Protein AF-A0A7S1LPI9-F1 (afdb_monomer_lite)

Radius of gyration: 50.58 Å; chains: 1; bounding box: 111×60×138 Å

Sequence (166 aa):
MQMSGFACALLCQLLLLAGASRSILRSAPDVASRVAAEYQQNIQIHDGFLSQEQQDIEQEKEVMGHRTRALATGKWVVALDHDEKTKMLVQMRAGTSQPSIRDPCSSISCGSLVCPAGFVPTSVEGHCCPYCVNPNIKIEPEVKGATGGSGGVASTFCKDVWCFPT

Organism: Alexandrium catenella (NCBI:txid2925)

pLDDT: mean 73.49, std 15.1, range [38.22, 95.12]

Foldseek 3Di:
DDYDDDPPPPPPVPPPPPDDDPDPPPPPPVVVVVVVVVVVVCPPPPPPVVVVVVVVVVVVVVVVVVVVVVVVVFDWDWDADPVNPDTDIDTDPDPDPPCPPPPPLPVDDEDDDDDDPQWDFDDDPPDNGTDTDRPVDPPPPDPPFADDPQTFDDDPVDPPDTHGDD

Structure (mmCIF, N/CA/C/O backbone):
data_AF-A0A7S1LPI9-F1
#
_entry.id   AF-A0A7S1LPI9-F1
#
loop_
_atom_site.group_PDB
_atom_site.id
_atom_site.type_symbol
_atom_site.label_atom_id
_atom_site.label_alt_id
_atom_site.label_comp_id
_atom_site.label_asym_id
_atom_site.label_entity_id
_atom_site.label_seq_id
_atom_site.pdbx_PDB_ins_code
_atom_site.Cartn_x
_atom_site.Cartn_y
_atom_site.Cartn_z
_atom_site.occupancy
_atom_site.B_iso_or_equiv
_atom_site.auth_seq_id
_atom_site.auth_comp_id
_atom_site.auth_asym_id
_atom_site.auth_atom_id
_atom_site.pdbx_PDB_model_num
ATOM 1 N N . MET A 1 1 ? -87.374 -31.051 98.906 1.00 38.22 1 MET A N 1
ATOM 2 C CA . MET A 1 1 ? -86.139 -31.601 98.302 1.00 38.22 1 MET A CA 1
ATOM 3 C C . MET A 1 1 ? -85.689 -30.598 97.242 1.00 38.22 1 MET A C 1
ATOM 5 O O . MET A 1 1 ? -86.406 -30.433 96.270 1.00 38.22 1 MET A O 1
ATOM 9 N N . GLN A 1 2 ? -84.853 -29.617 97.609 1.00 40.03 2 GLN A N 1
ATOM 10 C CA . GLN A 1 2 ? -83.377 -29.627 97.471 1.00 40.03 2 GLN A CA 1
ATOM 11 C C . GLN A 1 2 ? -82.946 -29.715 95.992 1.00 40.03 2 GLN A C 1
ATOM 13 O O . GLN A 1 2 ? -83.206 -30.727 95.362 1.00 40.03 2 GLN A O 1
ATOM 18 N N . MET A 1 3 ? -82.518 -28.583 95.398 1.00 40.75 3 MET A N 1
ATOM 19 C CA . MET A 1 3 ? -81.104 -28.169 95.167 1.00 40.75 3 MET A CA 1
ATOM 20 C C . MET A 1 3 ? -80.538 -28.824 93.882 1.00 40.75 3 MET A C 1
ATOM 22 O O . MET A 1 3 ? -80.801 -29.988 93.645 1.00 40.75 3 MET A O 1
ATOM 26 N N . SER A 1 4 ? -79.767 -28.200 92.984 1.00 42.34 4 SER A N 1
ATOM 27 C CA . SER A 1 4 ? -78.935 -26.990 93.053 1.00 42.34 4 SER A CA 1
ATOM 28 C C . SER A 1 4 ? -78.132 -26.826 91.748 1.00 42.34 4 SER A C 1
ATOM 30 O O . SER A 1 4 ? -77.700 -27.824 91.181 1.00 42.34 4 SER A O 1
ATOM 32 N N . GLY A 1 5 ? -77.787 -25.577 91.409 1.00 50.88 5 GLY A N 1
ATOM 33 C CA . GLY A 1 5 ? -76.481 -25.236 90.823 1.00 50.88 5 GLY A CA 1
ATOM 34 C C . GLY A 1 5 ? -76.400 -25.146 89.295 1.00 50.88 5 GLY A C 1
ATOM 35 O O . GLY A 1 5 ? -77.008 -25.927 88.586 1.00 50.88 5 GLY A O 1
ATOM 36 N N . PHE A 1 6 ? -75.580 -24.209 88.812 1.00 49.34 6 PHE A N 1
ATOM 37 C CA . PHE A 1 6 ? -75.053 -24.068 8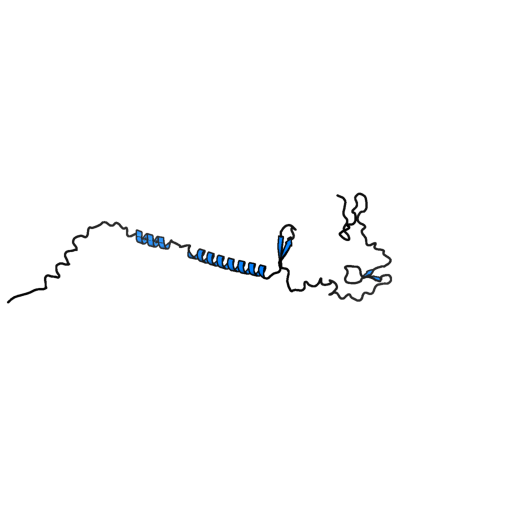7.437 1.00 49.34 6 PHE A CA 1
ATOM 38 C C . PHE A 1 6 ? -75.722 -23.113 86.435 1.00 49.34 6 PHE A C 1
ATOM 40 O O . PHE A 1 6 ? -75.133 -22.880 85.385 1.00 49.34 6 PHE A O 1
ATOM 47 N N . ALA A 1 7 ? -76.830 -22.434 86.744 1.00 47.47 7 ALA A N 1
ATOM 48 C CA . ALA A 1 7 ? -77.409 -21.465 85.791 1.00 47.47 7 ALA A CA 1
ATOM 49 C C . ALA A 1 7 ? -76.953 -19.995 85.976 1.00 47.47 7 ALA A C 1
ATOM 51 O O . ALA A 1 7 ? -77.379 -19.126 85.223 1.00 47.47 7 ALA A O 1
ATOM 52 N N . CYS A 1 8 ? -76.083 -19.694 86.951 1.00 46.56 8 CYS A N 1
ATOM 53 C CA . CYS A 1 8 ? -75.678 -18.316 87.295 1.00 46.56 8 CYS A CA 1
ATOM 54 C C . CYS A 1 8 ? -74.298 -17.896 86.732 1.00 46.56 8 CYS A C 1
ATOM 56 O O . CYS A 1 8 ? -73.837 -16.788 86.979 1.00 46.56 8 CYS A O 1
ATOM 58 N N . ALA A 1 9 ? -73.619 -18.759 85.963 1.00 45.03 9 ALA A N 1
ATOM 59 C CA . ALA A 1 9 ? -72.270 -18.479 85.449 1.00 45.03 9 ALA A CA 1
ATOM 60 C C . ALA A 1 9 ? -72.231 -17.881 84.026 1.00 45.03 9 ALA A C 1
ATOM 62 O O . ALA A 1 9 ? -71.176 -17.441 83.582 1.00 45.03 9 ALA A O 1
ATOM 63 N N . LEU A 1 10 ? -73.361 -17.819 83.312 1.00 49.56 10 LEU A N 1
ATOM 64 C CA . LEU A 1 10 ? -73.415 -17.311 81.930 1.00 49.56 10 LEU A CA 1
ATOM 65 C C . LEU A 1 10 ? -73.973 -15.885 81.795 1.00 49.56 10 LEU A C 1
ATOM 67 O O . LEU A 1 10 ? -73.874 -15.296 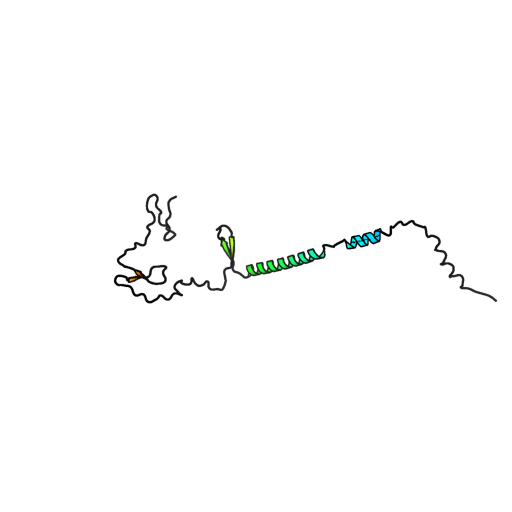80.724 1.00 49.56 10 LEU A O 1
ATOM 71 N N . LEU A 1 11 ? -74.488 -15.284 82.874 1.00 47.34 11 LEU A N 1
ATOM 72 C CA . LEU A 1 11 ? -75.032 -13.919 82.841 1.00 47.34 11 LEU A CA 1
ATOM 73 C C . LEU A 1 11 ? -74.003 -12.807 83.131 1.00 47.34 11 LEU A C 1
ATOM 75 O O . LEU A 1 11 ? -74.336 -11.632 83.016 1.00 47.34 11 LEU A O 1
ATOM 79 N N . CYS A 1 12 ? -72.752 -13.144 83.467 1.00 44.31 12 CYS A N 1
ATOM 80 C CA . CYS A 1 12 ? -71.746 -12.159 83.895 1.00 44.31 12 CYS A CA 1
ATOM 81 C C . CYS A 1 12 ? -70.768 -11.705 82.785 1.00 44.31 12 CYS A C 1
ATOM 83 O O . CYS A 1 12 ? -69.922 -10.850 83.026 1.00 44.31 12 CYS A O 1
ATOM 85 N N . GLN A 1 13 ? -70.884 -12.238 81.563 1.00 52.16 13 GLN A N 1
ATOM 86 C CA . GLN A 1 13 ? -70.085 -11.819 80.393 1.00 52.16 13 GLN A CA 1
ATOM 87 C C . GLN A 1 13 ? -70.796 -10.783 79.500 1.00 52.16 13 GLN A C 1
ATOM 89 O O . GLN A 1 13 ? -70.195 -10.255 78.572 1.00 52.16 13 GLN A O 1
ATOM 94 N N . LEU A 1 14 ? -72.058 -10.441 79.783 1.00 48.91 14 LEU A N 1
ATOM 95 C CA . LEU A 1 14 ? -72.858 -9.518 78.962 1.00 48.91 14 LEU A CA 1
ATOM 96 C C . LEU A 1 14 ? -72.905 -8.069 79.486 1.00 48.91 14 LEU A C 1
ATOM 98 O O . LEU A 1 14 ? -73.621 -7.241 78.931 1.00 48.91 14 LEU A O 1
ATOM 102 N N . LEU A 1 15 ? -72.114 -7.733 80.513 1.00 48.94 15 LEU A N 1
ATOM 103 C CA . LEU A 1 15 ? -72.078 -6.402 81.146 1.00 48.94 15 LEU A CA 1
ATOM 104 C C . LEU A 1 15 ? -70.794 -5.588 80.868 1.00 48.94 15 LEU A C 1
ATOM 106 O O . LEU A 1 15 ? -70.519 -4.620 81.570 1.00 48.94 15 LEU A O 1
ATOM 110 N N . LEU A 1 16 ? -70.036 -5.917 79.814 1.00 44.59 16 LEU A N 1
ATOM 111 C CA . LEU A 1 16 ? -68.862 -5.141 79.358 1.00 44.59 16 LEU A CA 1
ATOM 112 C C . LEU A 1 16 ? -69.083 -4.374 78.036 1.00 44.59 16 LEU A C 1
ATOM 114 O O . LEU A 1 16 ? -68.136 -4.092 77.311 1.00 44.59 16 LEU A O 1
ATOM 118 N N . LEU A 1 17 ? -70.325 -3.992 77.719 1.00 45.94 17 LEU A N 1
ATOM 119 C CA . LEU A 1 17 ? -70.652 -3.167 76.540 1.00 45.94 17 LEU A CA 1
ATOM 120 C C . LEU A 1 17 ? -71.380 -1.857 76.895 1.00 45.94 17 LEU A C 1
ATOM 122 O O . LEU A 1 17 ? -72.178 -1.343 76.116 1.00 45.94 17 LEU A O 1
ATOM 126 N N . ALA A 1 18 ? -71.077 -1.271 78.055 1.00 53.69 18 ALA A N 1
ATOM 127 C CA . ALA A 1 18 ? -71.400 0.127 78.335 1.00 53.69 18 ALA A CA 1
ATOM 128 C C . ALA A 1 18 ? -70.147 0.985 78.110 1.00 53.69 18 ALA A C 1
ATOM 130 O O . ALA A 1 18 ? -69.304 1.103 78.995 1.00 53.69 18 ALA A O 1
ATOM 131 N N . GLY A 1 19 ? -70.010 1.563 76.913 1.00 50.34 19 GLY A N 1
ATOM 132 C CA . GLY A 1 19 ? -68.928 2.516 76.649 1.00 50.34 19 GLY A CA 1
ATOM 133 C C . GLY A 1 19 ? -68.577 2.788 75.189 1.00 50.34 19 GLY A C 1
ATOM 134 O O . GLY A 1 19 ? -67.407 3.002 74.895 1.00 50.34 19 GLY A O 1
ATOM 135 N N . ALA A 1 20 ? -69.534 2.794 74.255 1.00 48.06 20 ALA A N 1
ATOM 136 C CA . ALA A 1 20 ? -69.270 3.347 72.926 1.00 48.06 20 ALA A CA 1
ATOM 137 C C . ALA A 1 20 ? -69.453 4.872 72.966 1.00 48.06 20 ALA A C 1
ATOM 139 O O . ALA A 1 20 ? -70.534 5.399 72.697 1.00 48.06 20 ALA A O 1
ATOM 140 N N . SER A 1 21 ? -68.387 5.590 73.322 1.00 51.19 21 SER A N 1
ATOM 141 C CA . SER A 1 21 ? -68.258 7.014 73.021 1.00 51.19 21 SER A CA 1
ATOM 142 C C . SER A 1 21 ? -68.477 7.214 71.520 1.00 51.19 21 SER A C 1
ATOM 144 O O . SER A 1 21 ? -67.757 6.643 70.701 1.00 51.19 21 SER A O 1
ATOM 146 N N . ARG A 1 22 ? -69.474 8.024 71.142 1.00 51.81 22 ARG A N 1
ATOM 147 C CA . ARG A 1 22 ? -69.623 8.539 69.774 1.00 51.81 22 ARG A CA 1
ATOM 148 C C . ARG A 1 22 ? -68.471 9.503 69.490 1.00 51.81 22 ARG A C 1
ATOM 150 O O . ARG A 1 22 ? -68.621 10.718 69.579 1.00 51.81 22 ARG A O 1
ATOM 157 N N . SER A 1 23 ? -67.314 8.953 69.150 1.00 51.31 23 SER A N 1
ATOM 158 C CA . SER A 1 23 ? -66.251 9.697 68.491 1.00 51.31 23 SER A CA 1
ATOM 159 C C . SER A 1 23 ? -66.770 10.075 67.110 1.00 51.31 23 SER A C 1
ATOM 161 O O . SER A 1 23 ? -66.964 9.215 66.252 1.00 51.31 23 SER A O 1
ATOM 163 N N . ILE A 1 24 ? -67.026 11.364 66.897 1.00 54.12 24 ILE A N 1
ATOM 164 C CA . ILE A 1 24 ? -67.197 11.946 65.567 1.00 54.12 24 ILE A CA 1
ATOM 165 C C . ILE A 1 24 ? -65.836 11.820 64.866 1.00 54.12 24 ILE A C 1
ATOM 167 O O . ILE A 1 24 ? -65.036 12.749 64.837 1.00 54.12 24 ILE A O 1
ATOM 171 N N . LEU A 1 25 ? -65.533 10.635 64.342 1.00 47.16 25 LEU A N 1
ATOM 172 C CA . LEU A 1 25 ? -64.424 10.420 63.429 1.00 47.16 25 LEU A CA 1
ATOM 173 C C . LEU A 1 25 ? -64.919 10.840 62.050 1.00 47.16 25 LEU A C 1
ATOM 175 O O . LEU A 1 25 ? -65.455 10.051 61.277 1.00 47.16 25 LEU A O 1
ATOM 179 N N . ARG A 1 26 ? -64.737 12.125 61.741 1.00 51.38 26 ARG A N 1
ATOM 180 C CA . ARG A 1 26 ? -64.656 12.604 60.358 1.00 51.38 26 ARG A CA 1
ATOM 181 C C . ARG A 1 26 ? -63.374 12.049 59.711 1.00 51.38 26 ARG A C 1
ATOM 183 O O . ARG A 1 26 ? -62.504 12.812 59.313 1.00 51.38 26 ARG A O 1
ATOM 190 N N . SER A 1 27 ? -63.224 10.731 59.607 1.00 55.50 27 SER A N 1
ATOM 191 C CA . SER A 1 27 ? -62.366 10.151 58.575 1.00 55.50 27 SER A CA 1
ATOM 192 C C . SER A 1 27 ? -63.201 10.193 57.303 1.00 55.50 27 SER A C 1
ATOM 194 O O . SER A 1 27 ? -64.071 9.348 57.099 1.00 55.50 27 SER A O 1
ATOM 196 N N . ALA A 1 28 ? -63.053 11.272 56.533 1.00 53.78 28 ALA A N 1
ATOM 197 C CA . ALA A 1 28 ? -63.833 11.477 55.323 1.00 53.78 28 ALA A CA 1
ATOM 198 C C . ALA A 1 28 ? -63.689 10.238 54.412 1.00 53.78 28 ALA A C 1
ATOM 200 O O . ALA A 1 28 ? -62.558 9.864 54.093 1.00 53.78 28 ALA A O 1
ATOM 201 N N . PRO A 1 29 ? -64.797 9.600 53.989 1.00 58.00 29 PRO A N 1
ATOM 202 C CA . PRO A 1 29 ? -64.760 8.377 53.182 1.00 58.00 29 PRO A CA 1
ATOM 203 C C . PRO A 1 29 ? -64.124 8.589 51.797 1.00 58.00 29 PRO A C 1
ATOM 205 O O . PRO A 1 29 ? -63.817 7.617 51.118 1.00 58.00 29 PRO A O 1
ATOM 208 N N . ASP A 1 30 ? -63.881 9.847 51.412 1.00 62.56 30 ASP A N 1
ATOM 209 C CA . ASP A 1 30 ? -63.303 10.234 50.125 1.00 62.56 30 ASP A CA 1
ATOM 210 C C . ASP A 1 30 ? -61.762 10.217 50.088 1.00 62.56 30 ASP A C 1
ATOM 212 O O . ASP A 1 30 ? -61.157 10.225 49.020 1.00 62.56 30 ASP A O 1
ATOM 216 N N . VAL A 1 31 ? -61.087 10.187 51.245 1.00 74.69 31 VAL A N 1
ATOM 217 C CA . VAL A 1 31 ? -59.610 10.182 51.264 1.00 74.69 31 VAL A CA 1
ATOM 218 C C . VAL A 1 31 ? -59.081 8.823 50.817 1.00 74.69 31 VAL A C 1
ATOM 220 O O . VAL A 1 31 ? -58.120 8.759 50.063 1.00 74.69 31 VAL A O 1
ATOM 223 N N . ALA A 1 32 ? -59.737 7.733 51.219 1.00 78.50 32 ALA A N 1
ATOM 224 C CA . ALA A 1 32 ? -59.344 6.388 50.807 1.00 78.50 32 ALA A CA 1
ATOM 225 C C . ALA A 1 32 ? -59.583 6.150 49.305 1.00 78.50 32 ALA A C 1
ATOM 227 O O . ALA A 1 32 ? -58.726 5.579 48.633 1.00 78.50 32 ALA A O 1
ATOM 228 N N . SER A 1 33 ? -60.708 6.629 48.761 1.00 77.00 33 SER A N 1
ATOM 229 C CA . SER A 1 33 ? -60.991 6.575 47.320 1.00 77.00 33 SER A CA 1
ATOM 230 C C . SER A 1 33 ? -60.058 7.474 46.513 1.00 77.00 33 SER A C 1
ATOM 232 O O . SER A 1 33 ? -59.607 7.060 45.448 1.00 77.00 33 SER A O 1
ATOM 234 N N . ARG A 1 34 ? -59.704 8.663 47.021 1.00 73.12 34 ARG A N 1
ATOM 235 C CA . ARG A 1 34 ? -58.693 9.531 46.399 1.00 73.12 34 ARG A CA 1
ATOM 236 C C . ARG A 1 34 ? -57.307 8.917 46.414 1.00 73.12 34 ARG A C 1
ATOM 238 O O . ARG A 1 34 ? -56.680 8.904 45.371 1.00 73.12 34 ARG A O 1
ATOM 245 N N . VAL A 1 35 ? -56.855 8.353 47.533 1.00 81.56 35 VAL A N 1
ATOM 246 C CA . VAL A 1 35 ? -55.550 7.678 47.604 1.00 81.56 35 VAL A CA 1
ATOM 247 C C . VAL A 1 35 ? -55.506 6.487 46.647 1.00 81.56 35 VAL A C 1
ATOM 249 O O . VAL A 1 35 ? -54.495 6.286 45.987 1.00 81.56 35 VAL A O 1
ATOM 252 N N . ALA A 1 36 ? -56.600 5.732 46.503 1.00 78.62 36 ALA A N 1
ATOM 253 C CA . ALA A 1 36 ? -56.686 4.658 45.514 1.00 78.62 36 ALA A CA 1
ATOM 254 C C . ALA A 1 36 ? -56.630 5.182 44.064 1.00 78.62 36 ALA A C 1
ATOM 256 O O . ALA A 1 36 ? -55.912 4.620 43.237 1.00 78.62 36 ALA A O 1
ATOM 257 N N . ALA A 1 37 ? -57.334 6.279 43.765 1.00 76.69 37 ALA A N 1
ATOM 258 C CA . ALA A 1 37 ? -57.312 6.918 42.450 1.00 76.69 37 ALA A CA 1
ATOM 259 C C . ALA A 1 37 ? -55.947 7.562 42.125 1.00 76.69 37 ALA A C 1
ATOM 261 O O . ALA A 1 37 ? -55.462 7.444 41.003 1.00 76.69 37 ALA A O 1
ATOM 262 N N . GLU A 1 38 ? -55.297 8.192 43.104 1.00 75.19 38 GLU A N 1
ATOM 263 C CA . GLU A 1 38 ? -53.950 8.769 43.001 1.00 75.19 38 GLU A CA 1
ATOM 264 C C . GLU A 1 38 ? -52.883 7.673 42.878 1.00 75.19 38 GLU A C 1
ATOM 266 O O . GLU A 1 38 ? -51.932 7.812 42.112 1.00 75.19 38 GLU A O 1
ATOM 271 N N . TYR A 1 39 ? -53.065 6.532 43.549 1.00 75.00 39 TYR A N 1
ATOM 272 C CA . TYR A 1 39 ? -52.184 5.375 43.404 1.00 75.00 39 TYR A CA 1
ATOM 273 C C . TYR A 1 39 ? -52.246 4.780 41.991 1.00 75.00 39 TYR A C 1
ATOM 275 O O . TYR A 1 39 ? -51.218 4.374 41.457 1.00 75.00 39 TYR A O 1
ATOM 283 N N . GLN A 1 40 ? -53.410 4.803 41.331 1.00 72.06 40 GLN A N 1
ATOM 284 C CA . GLN A 1 40 ? -53.530 4.412 39.918 1.00 72.06 40 GLN A CA 1
ATOM 285 C C . GLN A 1 40 ? -52.860 5.398 38.946 1.00 72.06 40 GLN A C 1
ATOM 287 O O . GLN A 1 40 ? -52.586 5.027 37.806 1.00 72.06 40 GLN A O 1
ATOM 292 N N . GLN A 1 41 ? -52.569 6.628 39.380 1.00 70.69 41 GLN A N 1
ATOM 293 C CA . GLN A 1 41 ? -51.778 7.607 38.623 1.00 70.69 41 GLN A CA 1
ATOM 294 C C . GLN A 1 41 ? -50.277 7.518 38.923 1.00 70.69 41 GLN A C 1
ATOM 296 O O . GLN A 1 41 ? -49.474 8.191 38.276 1.00 70.69 41 GLN A O 1
ATOM 301 N N . ASN A 1 42 ? -49.879 6.675 39.878 1.00 66.75 42 ASN A N 1
ATOM 302 C CA . ASN A 1 42 ? -48.488 6.454 40.225 1.00 66.75 42 ASN A CA 1
ATOM 303 C C . ASN A 1 42 ? -47.855 5.477 39.227 1.00 66.75 42 ASN A C 1
ATOM 305 O O . ASN A 1 42 ? -47.711 4.282 39.489 1.00 66.75 42 ASN A O 1
ATOM 309 N N . ILE A 1 43 ? -47.519 5.986 38.042 1.00 67.62 43 ILE A N 1
ATOM 310 C CA . ILE A 1 43 ? -46.749 5.237 37.050 1.00 67.62 43 ILE A CA 1
ATOM 311 C C . ILE A 1 43 ? -45.329 5.097 37.603 1.00 67.62 43 ILE A C 1
ATOM 313 O O . ILE A 1 43 ? -44.524 6.023 37.542 1.00 67.62 43 ILE A O 1
ATOM 317 N N . GLN A 1 44 ? -45.042 3.942 38.194 1.00 64.69 44 GLN A N 1
ATOM 318 C CA . GLN A 1 44 ? -43.738 3.612 38.757 1.00 64.69 44 GLN A CA 1
ATOM 319 C C . GLN A 1 44 ? -42.726 3.420 37.620 1.00 64.69 44 GLN A C 1
ATOM 321 O O . GLN A 1 44 ? -42.680 2.379 36.969 1.00 64.69 44 GLN A O 1
ATOM 326 N N . ILE A 1 45 ? -41.900 4.438 37.370 1.00 62.50 45 ILE A N 1
ATOM 327 C CA . ILE A 1 45 ? -40.796 4.413 36.397 1.00 62.50 45 ILE A CA 1
ATOM 328 C C . ILE A 1 45 ? -39.582 3.690 37.016 1.00 62.50 45 ILE A C 1
ATOM 330 O O . ILE A 1 45 ? -38.479 4.220 37.093 1.00 62.50 45 ILE A O 1
ATOM 334 N N . HIS A 1 46 ? -39.791 2.477 37.524 1.00 60.84 46 HIS A N 1
ATOM 335 C CA . HIS A 1 46 ? -38.713 1.650 38.072 1.00 60.84 46 HIS A CA 1
ATOM 336 C C . HIS A 1 46 ? -38.346 0.487 37.145 1.00 60.84 46 HIS A C 1
ATOM 338 O O . HIS A 1 46 ? -37.173 0.152 37.040 1.00 60.84 46 HIS A O 1
ATOM 344 N N . ASP A 1 47 ? -39.284 -0.048 36.363 1.00 63.28 47 ASP A N 1
ATOM 345 C CA . ASP A 1 47 ? -39.033 -1.299 35.630 1.00 63.28 47 ASP A CA 1
ATOM 346 C C . ASP A 1 47 ? -38.367 -1.101 34.255 1.00 63.28 47 ASP A C 1
ATOM 348 O O . ASP A 1 47 ? -37.555 -1.919 33.816 1.00 63.28 47 ASP A O 1
ATOM 352 N N . GLY A 1 48 ? -38.668 0.003 33.566 1.00 75.50 48 GLY A N 1
ATOM 353 C CA . GLY A 1 48 ? -38.117 0.276 32.232 1.00 75.50 48 GLY A CA 1
ATOM 354 C C . GLY A 1 48 ? -36.635 0.654 32.252 1.00 75.50 48 GLY A C 1
ATOM 355 O O . GLY A 1 48 ? -35.869 0.184 31.421 1.00 75.50 48 GLY A O 1
ATOM 356 N N . PHE A 1 49 ? -36.219 1.465 33.227 1.00 79.00 49 PHE A N 1
ATOM 357 C CA . PHE A 1 49 ? -34.839 1.943 33.319 1.00 79.00 49 PHE A CA 1
ATOM 358 C C . PHE A 1 49 ? -33.906 0.929 33.979 1.00 79.00 49 PHE A C 1
ATOM 360 O O . PHE A 1 49 ? -32.781 0.794 33.521 1.00 79.00 49 PHE A O 1
ATOM 367 N N . LEU A 1 50 ? -34.369 0.156 34.972 1.00 78.31 50 LEU A N 1
ATOM 368 C CA . LEU A 1 50 ? -33.560 -0.921 35.562 1.00 78.31 50 LEU A CA 1
ATOM 369 C C . LEU A 1 50 ? -33.284 -2.045 34.556 1.00 78.31 50 LEU A C 1
ATOM 371 O O . LEU A 1 50 ? -32.182 -2.585 34.506 1.00 78.31 50 LEU A O 1
ATOM 375 N N . SER A 1 51 ? -34.275 -2.398 33.731 1.00 82.88 51 SER A N 1
ATOM 376 C CA . SER A 1 51 ? -34.076 -3.402 32.680 1.00 82.88 51 SER A CA 1
ATOM 377 C C . SER A 1 51 ? -33.152 -2.904 31.566 1.00 82.88 51 SER A C 1
ATOM 379 O O . SER A 1 51 ? -32.323 -3.679 31.094 1.00 82.88 51 SER A O 1
ATOM 381 N N . GLN A 1 52 ? -33.245 -1.627 31.184 1.00 84.25 52 GLN A N 1
ATOM 382 C CA . GLN A 1 52 ? -32.329 -1.003 30.222 1.00 84.25 52 GLN A CA 1
ATOM 383 C C . GLN A 1 52 ? -30.910 -0.876 30.780 1.00 84.25 52 GLN A C 1
ATOM 385 O O . GLN A 1 52 ? -29.972 -1.279 30.109 1.00 84.25 52 GLN A O 1
ATOM 390 N N . GLU A 1 53 ? -30.745 -0.437 32.029 1.00 87.44 53 GLU A N 1
ATOM 391 C CA . GLU A 1 53 ? -29.442 -0.372 32.700 1.00 87.44 53 GLU A CA 1
ATOM 392 C C . GLU A 1 53 ? -28.775 -1.752 32.739 1.00 87.44 53 GLU A C 1
ATOM 394 O O . GLU A 1 53 ? -27.602 -1.895 32.400 1.00 87.44 53 GLU A O 1
ATOM 399 N N . GLN A 1 54 ? -29.532 -2.800 33.075 1.00 87.44 54 GLN A N 1
ATOM 400 C CA . GLN A 1 54 ? -29.002 -4.159 33.087 1.00 87.44 54 GLN A CA 1
ATOM 401 C C . GLN A 1 54 ? -28.608 -4.645 31.682 1.00 87.44 54 GLN A C 1
ATOM 403 O O . GLN A 1 54 ? -27.610 -5.356 31.544 1.00 87.44 54 GLN A O 1
ATOM 408 N N . GLN A 1 55 ? -29.367 -4.269 30.648 1.00 88.25 55 GLN A N 1
ATOM 409 C CA . GLN A 1 55 ? -29.036 -4.570 29.253 1.00 88.25 55 GLN A CA 1
ATOM 410 C C . GLN A 1 55 ? -27.794 -3.808 28.782 1.00 88.25 55 GLN A C 1
ATOM 412 O O . GLN A 1 55 ? -26.943 -4.405 28.125 1.00 88.25 55 GLN A O 1
ATOM 417 N N . ASP A 1 56 ? -27.654 -2.537 29.150 1.00 91.06 56 ASP A N 1
ATOM 418 C CA . ASP A 1 56 ? -26.501 -1.704 28.811 1.00 91.06 56 ASP A CA 1
ATOM 419 C C . ASP A 1 56 ? -25.229 -2.224 29.494 1.00 91.06 56 ASP A C 1
ATOM 421 O O . ASP A 1 56 ? -24.191 -2.357 28.847 1.00 91.06 56 ASP A O 1
ATOM 425 N N . ILE A 1 57 ? -25.319 -2.626 30.768 1.00 92.62 57 ILE A N 1
ATOM 426 C CA . ILE A 1 57 ? -24.218 -3.263 31.510 1.00 92.62 57 ILE A CA 1
ATOM 427 C C . ILE A 1 57 ? -23.786 -4.574 30.838 1.00 92.62 57 ILE A C 1
ATOM 429 O O . ILE A 1 57 ? -22.592 -4.879 30.774 1.00 92.62 57 ILE A O 1
ATOM 433 N N . GLU A 1 58 ? -24.736 -5.380 30.363 1.00 90.00 58 GLU A N 1
ATOM 434 C CA . GLU A 1 58 ? -24.429 -6.644 29.688 1.00 90.00 58 GLU A CA 1
ATOM 435 C C . GLU A 1 58 ? -23.778 -6.403 28.317 1.00 90.00 58 GLU A C 1
ATOM 437 O O . GLU A 1 58 ? -22.745 -7.002 28.011 1.00 90.00 58 GLU A O 1
ATOM 442 N N . GLN A 1 59 ? -24.311 -5.462 27.531 1.00 88.19 59 GLN A N 1
ATOM 443 C CA . GLN A 1 59 ? -23.738 -5.066 26.243 1.00 88.19 59 GLN A CA 1
ATOM 444 C C . GLN A 1 59 ? -22.334 -4.474 26.401 1.00 88.19 59 GLN A C 1
ATOM 446 O O . GLN A 1 59 ? -21.432 -4.806 25.630 1.00 88.19 59 GLN A O 1
ATOM 451 N N . GLU A 1 60 ? -22.105 -3.642 27.419 1.00 89.19 60 GLU A N 1
ATOM 452 C CA . GLU A 1 60 ? -20.783 -3.090 27.709 1.00 89.19 60 GLU A CA 1
ATOM 453 C C . GLU A 1 60 ? -19.781 -4.209 28.017 1.00 89.19 60 GLU A C 1
ATOM 455 O O . GLU A 1 60 ? -18.687 -4.236 27.447 1.00 89.19 60 GLU A O 1
ATOM 460 N N . LYS A 1 61 ? -20.155 -5.179 28.861 1.00 87.88 61 LYS A N 1
ATOM 461 C CA . LYS A 1 61 ? -19.300 -6.337 29.170 1.00 87.88 61 LYS A CA 1
ATOM 462 C C . LYS A 1 61 ? -18.989 -7.165 27.931 1.00 87.88 61 LYS A C 1
ATOM 464 O O . LYS A 1 61 ? -17.844 -7.590 27.766 1.00 87.88 61 LYS A O 1
ATOM 469 N N . GLU A 1 62 ? -19.965 -7.382 27.055 1.00 84.50 62 GLU A N 1
ATOM 470 C CA . GLU A 1 62 ? -19.762 -8.122 25.811 1.00 84.50 62 GLU A CA 1
ATOM 471 C C . GLU A 1 62 ? -18.790 -7.387 24.876 1.00 84.50 62 GLU A C 1
ATOM 473 O O . GLU A 1 62 ? -17.814 -7.981 24.403 1.00 84.50 62 GLU A O 1
ATOM 478 N N . VAL A 1 63 ? -18.988 -6.082 24.664 1.00 83.12 63 VAL A N 1
ATOM 479 C CA . VAL A 1 63 ? -18.117 -5.246 23.824 1.00 83.12 63 VAL A CA 1
ATOM 480 C C . VAL A 1 63 ? -16.707 -5.172 24.404 1.00 83.12 63 VAL A C 1
ATOM 482 O O . VAL A 1 63 ? -15.730 -5.324 23.665 1.00 83.12 63 VAL A O 1
ATOM 485 N N . MET A 1 64 ? -16.569 -5.009 25.721 1.00 74.81 64 MET A N 1
ATOM 486 C CA . MET A 1 64 ? -15.269 -5.016 26.396 1.00 74.81 64 MET A CA 1
ATOM 487 C C . MET A 1 64 ? -14.599 -6.389 26.313 1.00 74.81 64 MET A C 1
ATOM 489 O O . MET A 1 64 ? -13.393 -6.470 26.062 1.00 74.81 64 MET A O 1
ATOM 493 N N . GLY A 1 65 ? -15.364 -7.473 26.442 1.00 76.94 65 GLY A N 1
ATOM 494 C CA . GLY A 1 65 ? -14.885 -8.840 26.264 1.00 76.94 65 GLY A CA 1
ATOM 495 C C . GLY A 1 65 ? -14.397 -9.098 24.839 1.00 76.94 65 GLY A C 1
ATOM 496 O O . GLY A 1 65 ? -13.308 -9.641 24.641 1.00 76.94 65 GLY A O 1
ATOM 497 N N . HIS A 1 66 ? -15.146 -8.648 23.833 1.00 71.06 66 HIS A N 1
ATOM 498 C CA . HIS A 1 66 ? -14.771 -8.753 22.425 1.00 71.06 66 HIS A CA 1
ATOM 499 C C . HIS A 1 66 ? -13.543 -7.893 22.094 1.00 71.06 66 HIS A C 1
ATOM 501 O O . HIS A 1 66 ? -12.617 -8.368 21.434 1.00 71.06 66 HIS A O 1
ATOM 507 N N . ARG A 1 67 ? -13.486 -6.653 22.593 1.00 75.00 67 ARG A N 1
ATOM 508 C CA . ARG A 1 67 ? -12.356 -5.727 22.410 1.00 75.00 67 ARG A CA 1
ATOM 509 C C . ARG A 1 67 ? -11.078 -6.271 23.035 1.00 75.00 67 ARG A C 1
ATOM 511 O O . ARG A 1 67 ? -10.034 -6.284 22.386 1.00 75.00 67 ARG A O 1
ATOM 518 N N . THR A 1 68 ? -11.158 -6.748 24.273 1.00 73.19 68 THR A N 1
ATOM 519 C CA . THR A 1 68 ? -10.005 -7.301 24.994 1.00 73.19 68 THR A CA 1
ATOM 520 C C . THR A 1 68 ? -9.528 -8.585 24.332 1.00 73.19 68 THR A C 1
ATOM 522 O O . THR A 1 68 ? -8.331 -8.753 24.118 1.00 73.19 68 THR A O 1
ATOM 525 N N . ARG A 1 69 ? -10.453 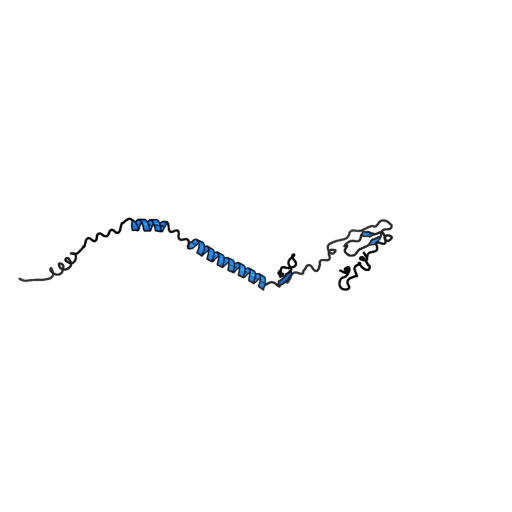-9.458 23.912 1.00 71.56 69 AR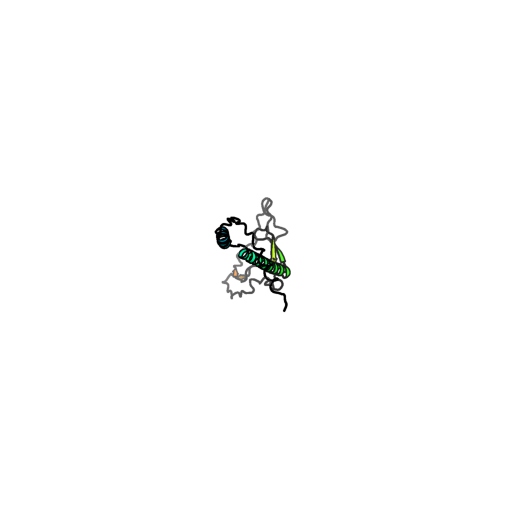G A N 1
ATOM 526 C CA . ARG A 1 69 ? -10.118 -10.666 23.149 1.00 71.56 69 ARG A CA 1
ATOM 527 C C . ARG A 1 69 ? -9.437 -10.321 21.824 1.00 71.56 69 ARG A C 1
ATOM 529 O O . ARG A 1 69 ? -8.407 -10.911 21.507 1.00 71.56 69 ARG A O 1
ATOM 536 N N . ALA A 1 70 ? -9.944 -9.342 21.077 1.00 70.12 70 ALA A N 1
ATOM 537 C CA . ALA A 1 70 ? -9.314 -8.891 19.837 1.00 70.12 70 ALA A CA 1
ATOM 538 C C . ALA A 1 70 ? -7.882 -8.377 20.079 1.00 70.12 70 ALA A C 1
ATOM 540 O O . ALA A 1 70 ? -6.957 -8.762 19.362 1.00 70.12 70 ALA A O 1
ATOM 541 N N . LEU A 1 71 ? -7.677 -7.581 21.132 1.00 76.31 71 LEU A N 1
ATOM 542 C CA . LEU A 1 71 ? -6.360 -7.063 21.508 1.00 76.31 71 LEU A CA 1
ATOM 543 C C . LEU A 1 71 ? -5.401 -8.169 21.976 1.00 76.31 71 LEU A C 1
ATOM 545 O O . LEU A 1 71 ? -4.238 -8.160 21.587 1.00 76.31 71 LEU A O 1
ATOM 549 N N . ALA A 1 72 ? -5.884 -9.149 22.739 1.00 75.19 72 ALA A N 1
ATOM 550 C CA . ALA A 1 72 ? -5.068 -10.234 23.284 1.00 75.19 72 ALA A CA 1
ATOM 551 C C . ALA A 1 72 ? -4.616 -11.261 22.230 1.00 75.19 72 ALA A C 1
ATOM 553 O O . ALA A 1 72 ? -3.569 -11.882 22.389 1.00 75.19 72 ALA A O 1
ATOM 554 N N . THR A 1 73 ? -5.392 -11.449 21.158 1.00 72.62 73 THR A N 1
ATOM 555 C CA . THR A 1 73 ? -5.132 -12.505 20.157 1.00 72.62 73 THR A CA 1
ATOM 556 C C . THR A 1 73 ? -4.313 -12.010 18.953 1.00 72.62 73 THR A C 1
ATOM 558 O O . THR A 1 73 ? -3.830 -12.809 18.155 1.00 72.62 73 THR A O 1
ATOM 561 N N . GLY A 1 74 ? -4.163 -10.691 18.783 1.00 71.56 74 GLY A N 1
ATOM 562 C CA . GLY A 1 74 ? -3.460 -10.078 17.651 1.00 71.56 74 GLY A CA 1
ATOM 563 C C . GLY A 1 74 ? -2.043 -9.613 17.986 1.00 71.56 74 GLY A C 1
ATOM 564 O O . GLY A 1 74 ? -1.763 -9.188 19.102 1.00 71.56 74 GLY A O 1
ATOM 565 N N . LYS A 1 75 ? -1.145 -9.619 16.995 1.00 83.12 75 LYS A N 1
ATOM 566 C CA . LYS A 1 75 ? 0.113 -8.864 17.074 1.00 83.12 75 LYS A CA 1
ATOM 567 C C . LYS A 1 75 ? -0.180 -7.428 16.645 1.00 83.12 75 LYS A C 1
ATOM 569 O O . LYS A 1 75 ? -0.544 -7.215 15.496 1.00 83.12 75 LYS A O 1
ATOM 574 N N . TRP A 1 76 ? -0.041 -6.454 17.536 1.00 86.12 76 TRP A N 1
ATOM 575 C CA . TRP A 1 76 ? -0.379 -5.051 17.258 1.00 86.12 76 TRP A CA 1
ATOM 576 C C . TRP A 1 76 ? 0.878 -4.190 17.175 1.00 86.12 76 TRP A C 1
ATOM 578 O O . TRP A 1 76 ? 1.805 -4.365 17.965 1.00 86.12 76 TRP A O 1
ATOM 588 N N . VAL A 1 77 ? 0.907 -3.258 16.228 1.00 87.50 77 VAL A N 1
ATOM 589 C CA . VAL A 1 77 ? 1.949 -2.229 16.110 1.00 87.50 77 VAL A CA 1
ATOM 590 C C . VAL A 1 77 ? 1.315 -0.847 16.108 1.00 87.50 77 VAL A C 1
ATOM 592 O O . VAL A 1 77 ? 0.171 -0.687 15.691 1.00 87.50 77 VAL A O 1
ATOM 595 N N . VAL A 1 78 ? 2.051 0.149 16.592 1.00 91.44 78 VAL A N 1
ATOM 596 C CA . VAL A 1 78 ? 1.615 1.548 16.547 1.00 91.44 78 VAL A CA 1
ATOM 597 C C . VAL A 1 78 ? 1.981 2.125 15.183 1.00 91.44 78 VAL A C 1
ATOM 599 O O . VAL A 1 78 ? 3.141 2.055 14.781 1.00 91.44 78 VAL A O 1
ATOM 602 N N . ALA A 1 79 ? 1.005 2.704 14.495 1.00 89.06 79 ALA A N 1
ATOM 603 C CA . ALA A 1 79 ? 1.188 3.468 13.268 1.00 89.06 79 ALA A CA 1
ATOM 604 C C . ALA A 1 79 ? 0.643 4.890 13.451 1.00 89.06 79 ALA A C 1
ATOM 606 O O . ALA A 1 79 ? -0.132 5.148 14.376 1.00 89.06 79 ALA A O 1
ATOM 607 N N . LEU A 1 80 ? 1.071 5.804 12.585 1.00 95.12 80 LEU A N 1
ATOM 608 C CA . LEU A 1 80 ? 0.458 7.122 12.464 1.00 95.12 80 LEU A CA 1
ATOM 609 C C . LEU A 1 80 ? -0.724 7.034 11.496 1.00 95.12 80 LEU A C 1
ATOM 611 O O . LEU A 1 80 ? -0.660 6.298 10.511 1.00 95.12 80 LEU A O 1
ATOM 615 N N . ASP A 1 81 ? -1.792 7.757 11.804 1.00 92.31 81 ASP A N 1
ATOM 616 C CA . ASP A 1 81 ? -2.920 7.961 10.902 1.00 92.31 81 ASP A CA 1
ATOM 617 C C . ASP A 1 81 ? -2.502 8.858 9.718 1.00 92.31 81 ASP A C 1
ATOM 619 O O . ASP A 1 81 ? -1.399 9.409 9.686 1.00 92.31 81 ASP A O 1
ATOM 623 N N . HIS A 1 82 ? -3.381 9.020 8.732 1.00 91.12 82 HIS A N 1
ATOM 624 C CA . HIS A 1 82 ? -3.158 9.851 7.545 1.00 91.12 82 HIS A CA 1
ATOM 625 C C . HIS A 1 82 ? -2.793 11.312 7.879 1.00 91.12 82 HIS A C 1
ATOM 627 O O . HIS A 1 82 ? -2.207 12.015 7.061 1.00 91.12 82 HIS A O 1
ATOM 633 N N . ASP A 1 83 ? -3.131 11.790 9.076 1.00 92.38 83 ASP A N 1
ATOM 634 C CA . ASP A 1 83 ? -2.764 13.119 9.566 1.00 92.38 83 ASP A CA 1
ATOM 635 C C . ASP A 1 83 ? -1.315 13.230 10.090 1.00 92.38 83 ASP A C 1
ATOM 637 O O . ASP A 1 83 ? -0.915 14.307 10.541 1.00 92.38 83 ASP A O 1
ATOM 641 N N . GLU A 1 84 ? -0.552 12.130 10.061 1.00 86.94 84 GLU A N 1
ATOM 642 C CA . GLU A 1 84 ? 0.821 11.965 10.565 1.00 86.94 84 GLU A CA 1
ATOM 643 C C . GLU A 1 84 ? 1.014 12.325 12.050 1.00 86.94 84 GLU A C 1
ATOM 645 O O . GLU A 1 84 ? 2.140 12.422 12.545 1.00 86.94 84 GLU A O 1
ATOM 650 N N . LYS A 1 85 ? -0.073 12.510 12.802 1.00 90.38 85 LYS A N 1
ATOM 651 C CA . LYS A 1 85 ? -0.045 12.996 14.190 1.00 90.38 85 LYS A CA 1
ATOM 652 C C . LYS A 1 85 ? -0.720 12.025 15.142 1.00 90.38 85 LYS A C 1
ATOM 654 O O . LYS A 1 85 ? -0.254 11.843 16.270 1.00 90.38 85 LYS A O 1
ATOM 659 N N . THR A 1 86 ? -1.797 11.389 14.703 1.00 94.44 86 THR A N 1
ATOM 660 C CA . THR A 1 86 ? -2.605 10.513 15.542 1.00 94.44 86 THR A CA 1
ATOM 661 C C . THR A 1 86 ? -2.014 9.108 15.560 1.00 94.44 86 THR A C 1
ATOM 663 O O . THR A 1 86 ? -1.792 8.495 14.524 1.00 94.44 86 THR A O 1
ATOM 666 N N . LYS A 1 87 ? -1.737 8.576 16.757 1.00 93.50 87 LYS A N 1
ATOM 667 C CA . LYS A 1 87 ? -1.234 7.204 16.926 1.00 93.50 87 LYS A CA 1
ATOM 668 C C . LYS A 1 87 ? -2.401 6.225 16.967 1.00 93.50 87 LYS A C 1
ATOM 670 O O . LYS A 1 87 ? -3.287 6.363 17.807 1.00 93.50 87 LYS A O 1
ATOM 675 N N . MET A 1 88 ? -2.355 5.195 16.132 1.00 91.00 88 MET A N 1
ATOM 676 C CA . MET A 1 88 ? -3.356 4.131 16.077 1.00 91.00 88 MET A CA 1
ATOM 677 C C . MET A 1 88 ? -2.715 2.741 16.139 1.00 91.00 88 MET A C 1
ATOM 679 O O . MET A 1 88 ? -1.564 2.549 15.748 1.00 91.00 88 MET A O 1
ATOM 683 N N . LEU A 1 89 ? -3.463 1.758 16.647 1.00 88.38 89 LEU A N 1
ATOM 684 C CA . LEU A 1 89 ? -3.038 0.358 16.661 1.00 88.38 89 LEU A CA 1
ATOM 685 C C . LEU A 1 89 ? -3.431 -0.319 15.345 1.00 88.38 89 LEU A C 1
ATOM 687 O O . LEU A 1 89 ? -4.607 -0.356 14.989 1.00 88.38 89 LEU A O 1
ATOM 691 N N . VAL A 1 90 ? -2.456 -0.911 14.661 1.00 86.25 90 VAL A N 1
ATOM 692 C CA . VAL A 1 90 ? -2.653 -1.711 13.449 1.00 86.25 90 VAL A CA 1
ATOM 693 C C . VAL A 1 90 ? -2.356 -3.169 13.770 1.00 86.25 90 VAL A C 1
ATOM 695 O O . VAL A 1 90 ? -1.276 -3.508 14.262 1.00 86.25 90 VAL A O 1
ATOM 698 N N . GLN A 1 91 ? -3.322 -4.049 13.503 1.00 84.19 91 GLN A N 1
ATOM 699 C CA . GLN A 1 91 ? -3.136 -5.486 13.673 1.00 84.19 91 GLN A CA 1
ATOM 700 C C . GLN A 1 91 ? -2.223 -6.009 12.563 1.00 84.19 91 GLN A C 1
ATOM 702 O O . GLN A 1 91 ? -2.594 -6.043 11.388 1.00 84.19 91 GLN A O 1
ATOM 707 N N . MET A 1 92 ? -1.031 -6.467 12.926 1.00 72.25 92 MET A N 1
ATOM 708 C CA . MET A 1 92 ? -0.225 -7.295 12.045 1.00 72.25 92 MET A CA 1
ATOM 709 C C . MET A 1 92 ? -0.931 -8.642 11.883 1.00 72.25 92 MET A C 1
ATOM 711 O O . MET A 1 92 ? -1.132 -9.375 12.855 1.00 72.25 92 MET A O 1
ATOM 715 N N . ARG A 1 93 ? -1.291 -8.998 10.649 1.00 73.12 93 ARG A N 1
ATOM 716 C CA . ARG A 1 93 ? -1.801 -10.337 10.337 1.00 73.12 93 ARG A CA 1
ATOM 717 C C . ARG A 1 93 ? -0.680 -11.357 10.556 1.00 73.12 93 ARG A C 1
ATOM 719 O O . ARG A 1 93 ? 0.207 -11.496 9.720 1.00 73.12 93 ARG A O 1
ATOM 726 N N . ALA A 1 94 ? -0.702 -12.065 11.683 1.00 61.62 94 ALA A N 1
ATOM 727 C CA . ALA A 1 94 ? 0.155 -13.223 11.904 1.00 61.62 94 ALA A CA 1
ATOM 728 C C . ALA A 1 94 ? -0.439 -14.410 11.129 1.00 61.62 94 ALA A C 1
ATOM 730 O O . ALA A 1 94 ? -1.513 -14.891 11.473 1.00 61.62 94 ALA A O 1
ATOM 731 N N . GLY A 1 95 ? 0.222 -14.855 10.058 1.00 59.69 95 GLY A N 1
ATOM 732 C CA . GLY A 1 95 ? -0.162 -16.090 9.358 1.00 59.69 95 GLY A CA 1
ATOM 733 C C . GLY A 1 95 ? -0.963 -15.932 8.064 1.00 59.69 95 GLY A C 1
ATOM 734 O O . GLY A 1 95 ? -1.520 -16.905 7.572 1.00 59.69 95 GLY A O 1
ATOM 735 N N . THR A 1 96 ? -0.958 -14.756 7.446 1.00 45.19 96 THR A N 1
ATOM 736 C CA . THR A 1 96 ? -1.002 -14.730 5.981 1.00 45.19 96 THR A CA 1
ATOM 737 C C . THR A 1 96 ? 0.375 -14.295 5.557 1.00 45.19 96 THR A C 1
ATOM 739 O O . THR A 1 96 ? 0.907 -13.322 6.089 1.00 45.19 96 THR A O 1
ATOM 742 N N . SER A 1 97 ? 0.976 -15.030 4.631 1.00 52.34 97 SER A N 1
ATOM 743 C CA . SER A 1 97 ? 1.833 -14.384 3.660 1.00 52.34 97 SER A CA 1
ATOM 744 C C . SER A 1 97 ? 1.212 -13.012 3.374 1.00 52.34 97 SER A C 1
ATOM 746 O O . SER A 1 97 ? 0.147 -12.921 2.759 1.00 52.34 97 SER A O 1
ATOM 748 N N . GLN A 1 98 ? 1.867 -11.923 3.810 1.00 50.00 98 GLN A N 1
ATOM 749 C CA . GLN A 1 98 ? 1.853 -10.738 2.957 1.00 50.00 98 GLN A CA 1
ATOM 750 C C . GLN A 1 98 ? 2.014 -11.313 1.553 1.00 50.00 98 GLN A C 1
ATOM 752 O O . GLN A 1 98 ? 2.873 -12.196 1.414 1.00 50.00 98 GLN A O 1
ATOM 757 N N . PRO A 1 99 ? 1.180 -10.959 0.558 1.00 54.69 99 PRO A N 1
ATOM 758 C CA . PRO A 1 99 ? 1.520 -11.311 -0.805 1.00 54.69 99 PRO A CA 1
ATOM 759 C C . PRO A 1 99 ? 2.962 -10.843 -0.931 1.00 54.69 99 PRO A C 1
ATOM 761 O O . PRO A 1 99 ? 3.212 -9.644 -0.820 1.00 54.69 99 PRO A O 1
ATOM 764 N N . SER A 1 100 ? 3.902 -11.792 -0.947 1.00 55.41 100 SER A N 1
ATOM 765 C CA . SER A 1 100 ? 5.325 -11.534 -1.105 1.00 55.41 100 SER A CA 1
ATOM 766 C C . SER A 1 100 ? 5.353 -10.570 -2.259 1.00 55.41 100 SER A C 1
ATOM 768 O O . SER A 1 100 ? 4.816 -11.013 -3.278 1.00 55.41 100 SER A O 1
ATOM 770 N N . ILE A 1 101 ? 5.758 -9.302 -2.027 1.00 59.88 101 ILE A N 1
ATOM 771 C CA . ILE A 1 101 ? 5.558 -8.146 -2.928 1.00 59.88 101 ILE A CA 1
ATOM 772 C C . ILE A 1 101 ? 5.338 -8.699 -4.319 1.00 59.88 101 ILE A C 1
ATOM 774 O O . ILE A 1 101 ? 6.286 -9.214 -4.915 1.00 59.88 101 ILE A O 1
ATOM 778 N N . ARG A 1 102 ? 4.058 -8.849 -4.700 1.00 66.19 102 ARG A N 1
ATOM 779 C CA . ARG A 1 102 ? 3.749 -9.660 -5.877 1.00 66.19 102 ARG A CA 1
ATOM 780 C C . ARG A 1 102 ? 4.401 -8.891 -6.995 1.00 66.19 102 ARG A C 1
ATOM 782 O O . ARG A 1 102 ? 4.063 -7.723 -7.167 1.00 66.19 102 ARG A O 1
ATOM 789 N N . ASP A 1 103 ? 5.373 -9.509 -7.657 1.00 77.06 103 ASP A N 1
ATOM 790 C CA . ASP A 1 103 ? 5.992 -8.896 -8.817 1.00 77.06 103 ASP A CA 1
ATOM 791 C C . ASP A 1 103 ? 4.833 -8.465 -9.730 1.00 77.06 103 ASP A C 1
ATOM 793 O O . ASP A 1 103 ? 4.034 -9.328 -10.124 1.00 77.06 103 ASP A O 1
ATOM 797 N N . PRO A 1 104 ? 4.650 -7.155 -9.983 1.00 80.25 104 PRO A N 1
ATOM 798 C CA . PRO A 1 104 ? 3.517 -6.661 -10.759 1.00 80.25 104 PRO A CA 1
ATOM 799 C C . PRO A 1 104 ? 3.492 -7.283 -12.161 1.00 80.25 104 PRO A C 1
ATOM 801 O O . PRO A 1 104 ? 2.432 -7.372 -12.779 1.00 80.25 104 PRO A O 1
ATOM 804 N N . CYS A 1 105 ? 4.634 -7.796 -12.622 1.00 84.00 105 CYS A N 1
ATOM 805 C CA . CYS A 1 105 ? 4.799 -8.457 -13.903 1.00 84.00 105 CYS A CA 1
ATOM 806 C C . CYS A 1 105 ? 4.505 -9.967 -13.862 1.00 84.00 105 CYS A C 1
ATOM 808 O O . CYS A 1 105 ? 4.306 -10.574 -14.909 1.00 84.00 105 CYS A O 1
ATOM 810 N N . SER A 1 106 ? 4.375 -10.581 -12.680 1.00 81.75 106 SER A N 1
ATOM 811 C CA . SER A 1 106 ? 4.160 -12.035 -12.528 1.00 81.75 106 SER A CA 1
ATOM 812 C C . SER A 1 106 ? 2.847 -12.560 -13.118 1.00 81.75 106 SER A C 1
ATOM 814 O O . SER A 1 106 ? 2.730 -13.752 -13.395 1.00 81.75 106 SER A O 1
ATOM 816 N N . SER A 1 107 ? 1.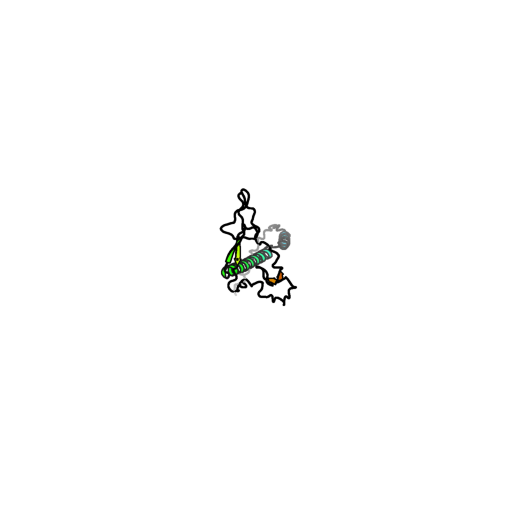856 -11.688 -13.310 1.00 81.06 107 SER A N 1
ATOM 817 C CA . SER A 1 107 ? 0.563 -12.036 -13.919 1.00 81.06 107 SER A CA 1
ATOM 818 C C . SER A 1 107 ? 0.451 -11.633 -15.393 1.00 81.06 107 SER A C 1
ATOM 820 O O . SER A 1 107 ? -0.556 -11.931 -16.034 1.00 81.06 107 SER A O 1
ATOM 822 N N . ILE A 1 108 ? 1.473 -10.969 -15.942 1.00 85.38 108 ILE A N 1
ATOM 823 C CA . ILE A 1 108 ? 1.443 -10.384 -17.282 1.00 85.38 108 ILE A CA 1
ATOM 824 C C . ILE A 1 108 ? 2.252 -11.269 -18.230 1.00 85.38 108 ILE A C 1
ATOM 826 O O . ILE A 1 108 ? 3.466 -11.399 -18.108 1.00 85.38 108 ILE A O 1
ATOM 830 N N . SER A 1 109 ? 1.578 -11.859 -19.216 1.00 88.44 109 SER A N 1
ATOM 831 C CA . SER A 1 109 ? 2.241 -12.486 -20.360 1.00 88.44 109 SER A CA 1
ATOM 832 C C . SER A 1 109 ? 2.372 -11.450 -21.476 1.00 88.44 109 SER A C 1
ATOM 834 O O . SER A 1 109 ? 1.370 -11.005 -22.035 1.00 88.44 109 SER A O 1
ATOM 836 N N . CYS A 1 110 ? 3.599 -11.024 -21.776 1.00 87.25 110 CYS A N 1
ATOM 837 C CA . CYS A 1 110 ? 3.845 -10.088 -22.871 1.00 87.25 110 CYS A CA 1
ATOM 838 C C . CYS A 1 110 ? 3.627 -10.771 -24.229 1.00 87.25 110 CYS A C 1
ATOM 840 O O . CYS A 1 110 ? 4.081 -11.893 -24.452 1.00 87.25 110 CYS A O 1
ATOM 842 N N . GLY A 1 111 ? 2.936 -10.085 -25.142 1.00 86.06 111 GLY A N 1
ATOM 843 C CA . GLY A 1 111 ? 2.695 -10.576 -26.501 1.00 86.06 111 GLY A CA 1
ATOM 844 C C . GLY A 1 111 ? 3.956 -10.596 -27.374 1.00 86.06 111 GLY A C 1
ATOM 845 O O . GLY A 1 111 ? 4.974 -9.988 -27.045 1.00 86.06 111 GLY A O 1
ATOM 846 N N . SER A 1 112 ? 3.878 -11.276 -28.523 1.00 84.75 112 SER A N 1
ATOM 847 C CA . SER A 1 112 ? 4.959 -11.278 -29.516 1.00 84.75 112 SER A CA 1
ATOM 848 C C . SER A 1 112 ? 5.066 -9.903 -30.185 1.00 84.75 112 SER A C 1
ATOM 850 O O . SER A 1 112 ? 4.182 -9.494 -30.937 1.00 84.75 112 SER A O 1
ATOM 852 N N . LEU A 1 113 ? 6.138 -9.173 -29.874 1.00 86.06 113 LEU A N 1
ATOM 853 C CA . LEU A 1 113 ? 6.421 -7.847 -30.414 1.00 86.06 113 LEU A CA 1
ATOM 854 C C . LEU A 1 113 ? 7.304 -7.970 -31.667 1.00 86.06 113 LEU A C 1
ATOM 856 O O . LEU A 1 113 ? 8.424 -8.472 -31.586 1.00 86.06 113 LEU A O 1
ATOM 860 N N . VAL A 1 114 ? 6.827 -7.471 -32.810 1.00 91.06 114 VAL A N 1
ATOM 861 C CA . VAL A 1 114 ? 7.623 -7.327 -34.042 1.00 91.06 114 VAL A CA 1
ATOM 862 C C . VAL A 1 114 ? 7.890 -5.845 -34.276 1.00 91.06 114 VAL A C 1
ATOM 864 O O . VAL A 1 114 ? 6.962 -5.074 -34.516 1.00 91.06 114 VAL A O 1
ATOM 867 N N . CYS A 1 115 ? 9.158 -5.443 -34.204 1.00 91.75 115 CYS A N 1
ATOM 868 C CA . CYS A 1 115 ? 9.547 -4.054 -34.420 1.00 91.75 115 CYS A CA 1
ATOM 869 C C . CYS A 1 115 ? 9.801 -3.760 -35.909 1.00 91.75 115 CYS A C 1
ATOM 871 O O . CYS A 1 115 ? 10.477 -4.547 -36.577 1.00 91.75 115 CYS A O 1
ATOM 873 N N . PRO A 1 116 ? 9.304 -2.624 -36.438 1.00 90.38 116 PRO A N 1
ATOM 874 C CA . PRO A 1 116 ? 9.699 -2.122 -37.752 1.00 90.38 116 PRO A CA 1
ATOM 875 C C . PRO A 1 116 ? 11.208 -1.851 -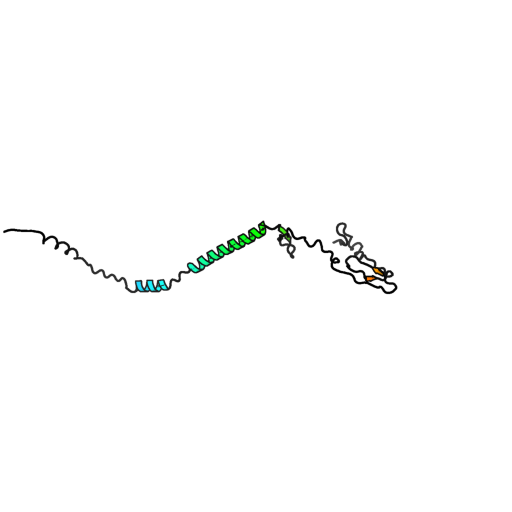37.835 1.00 90.38 116 PRO A C 1
ATOM 877 O O . PRO A 1 116 ? 11.877 -1.651 -36.819 1.00 90.38 116 PRO A O 1
ATOM 880 N N . ALA A 1 117 ? 11.748 -1.802 -39.056 1.00 89.44 117 ALA A N 1
ATOM 881 C CA . ALA A 1 117 ? 13.173 -1.575 -39.286 1.00 89.44 117 ALA A CA 1
ATOM 882 C C . ALA A 1 117 ? 13.679 -0.297 -38.585 1.00 89.44 117 ALA A C 1
ATOM 884 O O . ALA A 1 117 ? 13.071 0.767 -38.687 1.00 89.44 117 ALA A O 1
ATOM 885 N N . GLY A 1 118 ? 14.806 -0.413 -37.877 1.00 84.06 118 GLY A N 1
ATOM 886 C CA . GLY A 1 118 ? 15.412 0.685 -37.115 1.00 84.06 118 GLY A CA 1
ATOM 887 C C . GLY A 1 118 ? 14.926 0.817 -35.669 1.00 84.06 118 GLY A C 1
ATOM 888 O O . GLY A 1 118 ? 15.482 1.627 -34.932 1.00 84.06 118 GLY A O 1
ATOM 889 N N . PHE A 1 119 ? 13.952 0.012 -35.238 1.00 89.50 119 PHE A N 1
ATOM 890 C CA . PHE A 1 119 ? 13.529 -0.067 -33.843 1.00 89.50 119 PHE A CA 1
ATOM 891 C C . PHE A 1 119 ? 13.944 -1.401 -33.228 1.00 89.50 119 PHE A C 1
ATOM 893 O O . PHE A 1 119 ? 13.818 -2.454 -33.852 1.00 89.50 119 PHE A O 1
ATOM 900 N N . VAL A 1 120 ? 14.418 -1.355 -31.986 1.00 90.25 120 VAL A N 1
ATOM 901 C CA . VAL A 1 120 ? 14.836 -2.533 -31.223 1.00 90.25 120 VAL A CA 1
ATOM 902 C C . VAL A 1 120 ? 13.914 -2.737 -30.020 1.00 90.25 120 VAL A C 1
ATOM 904 O O . VAL A 1 120 ? 13.538 -1.757 -29.370 1.00 90.25 120 VAL A O 1
ATOM 907 N N . PRO A 1 121 ? 13.526 -3.984 -29.700 1.00 90.06 121 PRO A N 1
ATOM 908 C CA . PRO A 1 121 ? 12.764 -4.273 -28.493 1.00 90.06 121 PRO A CA 1
ATOM 909 C C . PRO A 1 121 ? 13.639 -3.988 -27.269 1.00 90.06 121 PRO A C 1
ATOM 911 O O . PRO A 1 121 ? 14.705 -4.579 -27.116 1.00 90.06 121 PRO A O 1
ATOM 914 N N . THR A 1 122 ? 13.214 -3.070 -26.406 1.00 87.81 122 THR A N 1
ATOM 915 C CA . THR A 1 122 ? 13.941 -2.708 -25.180 1.00 87.81 122 THR A CA 1
ATOM 916 C C . THR A 1 122 ? 13.005 -2.753 -23.981 1.00 87.81 122 THR A C 1
ATOM 918 O O . THR A 1 122 ? 11.838 -2.374 -24.077 1.00 87.81 122 THR A O 1
ATOM 921 N N . SER A 1 123 ? 13.527 -3.239 -22.855 1.00 87.94 123 SER A N 1
ATOM 922 C CA . SER A 1 123 ? 12.846 -3.256 -21.561 1.00 87.94 123 SER A CA 1
ATOM 923 C C . SER A 1 123 ? 13.420 -2.144 -20.693 1.00 87.94 123 SER A C 1
ATOM 925 O O . SER A 1 123 ? 14.623 -2.125 -20.444 1.00 87.94 123 SER A O 1
ATOM 927 N N . VAL A 1 124 ? 12.571 -1.222 -20.248 1.00 83.56 124 VAL A N 1
ATOM 928 C CA . VAL A 1 124 ? 12.950 -0.134 -19.335 1.00 83.56 124 VAL A CA 1
ATOM 929 C C . VAL A 1 124 ? 12.524 -0.496 -17.917 1.00 83.56 124 VAL A C 1
ATOM 931 O O . VAL A 1 124 ? 11.495 -1.144 -17.723 1.00 83.56 124 VAL A O 1
ATOM 934 N N . GLU A 1 125 ? 13.315 -0.097 -16.920 1.00 81.81 125 GLU A N 1
ATOM 935 C CA . GLU A 1 125 ? 13.011 -0.361 -15.512 1.00 81.81 125 GLU A CA 1
ATOM 936 C C . GLU A 1 125 ? 11.612 0.172 -15.137 1.00 81.81 125 GLU A C 1
ATOM 938 O O . GLU A 1 125 ? 11.190 1.243 -15.575 1.00 81.81 125 GLU A O 1
ATOM 943 N N . GLY A 1 126 ? 10.850 -0.620 -14.378 1.00 81.31 126 GLY A N 1
ATOM 944 C CA . GLY A 1 126 ? 9.464 -0.307 -14.001 1.00 81.31 126 GLY A CA 1
ATOM 945 C C . GLY A 1 126 ? 8.394 -0.682 -15.035 1.00 81.31 126 GLY A C 1
ATOM 946 O O . GLY A 1 126 ? 7.208 -0.541 -14.744 1.00 81.31 126 GLY A O 1
ATOM 947 N N . HIS A 1 127 ? 8.775 -1.194 -16.210 1.00 84.75 127 HIS A N 1
ATOM 948 C CA . HIS A 1 127 ? 7.837 -1.669 -17.229 1.00 84.75 127 HIS A CA 1
ATOM 949 C C . HIS A 1 127 ? 7.859 -3.194 -17.314 1.00 84.75 127 HIS A C 1
ATOM 951 O O . HIS A 1 127 ? 8.920 -3.809 -17.351 1.00 84.75 127 HIS A O 1
ATOM 957 N N . CYS A 1 128 ? 6.679 -3.807 -17.390 1.00 89.88 128 CYS A N 1
ATOM 958 C CA . CYS A 1 128 ? 6.572 -5.264 -17.441 1.00 89.88 128 CYS A CA 1
ATOM 959 C C . CYS A 1 128 ? 6.794 -5.863 -18.831 1.00 89.88 128 CYS A C 1
ATOM 961 O O . CYS A 1 128 ? 7.126 -7.040 -18.923 1.00 89.88 128 CYS A O 1
ATOM 963 N N . CYS A 1 129 ? 6.619 -5.084 -19.904 1.00 92.19 129 CYS A N 1
ATOM 964 C CA . CYS A 1 129 ? 6.759 -5.575 -21.272 1.00 92.19 129 CYS A CA 1
ATOM 965 C C . CYS A 1 129 ? 7.691 -4.701 -22.114 1.00 92.19 129 CYS A C 1
ATOM 967 O O . CYS A 1 129 ? 7.697 -3.477 -21.954 1.00 92.19 129 CYS A O 1
ATOM 969 N N . PRO A 1 130 ? 8.447 -5.319 -23.041 1.00 91.94 130 PRO A N 1
ATOM 970 C CA . PRO A 1 130 ? 9.315 -4.590 -23.946 1.00 91.94 130 PRO A CA 1
ATOM 971 C C . PRO A 1 130 ? 8.498 -3.825 -24.985 1.00 91.94 130 PRO A C 1
ATOM 973 O O . PRO A 1 130 ? 7.415 -4.247 -25.397 1.00 91.94 130 PRO A O 1
ATOM 976 N N . TYR A 1 131 ? 9.066 -2.723 -25.459 1.00 90.44 131 TYR A N 1
ATOM 977 C CA . TYR A 1 131 ? 8.525 -1.939 -26.561 1.00 90.44 131 TYR A CA 1
ATOM 978 C C . TYR A 1 131 ? 9.634 -1.554 -27.539 1.00 90.44 131 TYR A C 1
ATOM 980 O O . TYR A 1 131 ? 10.827 -1.646 -27.243 1.00 90.44 131 TYR A O 1
ATOM 988 N N . CYS A 1 132 ? 9.232 -1.171 -28.746 1.00 91.75 132 CYS A N 1
ATOM 989 C CA . CYS A 1 132 ? 10.147 -0.820 -29.820 1.00 91.75 132 CYS A CA 1
ATOM 990 C C . CYS A 1 132 ? 10.681 0.598 -29.598 1.00 91.75 132 CYS A C 1
ATOM 992 O O . CYS A 1 132 ? 9.932 1.567 -29.722 1.00 91.75 132 CYS A O 1
ATOM 994 N N . VAL A 1 133 ? 11.973 0.730 -29.301 1.00 90.12 133 VAL A N 1
ATOM 995 C CA . VAL A 1 133 ? 12.656 2.027 -29.181 1.00 90.12 133 VAL A CA 1
ATOM 996 C C . VAL A 1 133 ? 13.612 2.235 -30.343 1.00 90.12 133 VAL A C 1
ATOM 998 O O . VAL A 1 133 ? 14.189 1.282 -30.867 1.00 90.12 133 VAL A O 1
ATOM 1001 N N . ASN A 1 134 ? 13.789 3.488 -30.755 1.00 88.56 134 ASN A N 1
ATOM 1002 C CA . ASN A 1 134 ? 14.803 3.841 -31.737 1.00 88.56 134 ASN A CA 1
ATOM 1003 C C . ASN A 1 134 ? 16.139 4.075 -31.005 1.00 88.56 134 ASN A C 1
ATOM 1005 O O . ASN A 1 134 ? 16.251 5.061 -30.275 1.00 88.56 134 ASN A O 1
ATOM 1009 N N . PRO A 1 135 ? 17.161 3.226 -31.212 1.00 82.50 135 PRO A N 1
ATOM 1010 C CA . PRO A 1 135 ? 18.441 3.337 -30.513 1.00 82.50 135 PRO A CA 1
ATOM 1011 C C . PRO A 1 135 ? 19.240 4.585 -30.923 1.00 82.50 135 PRO A C 1
ATOM 1013 O O . PRO A 1 135 ? 20.198 4.955 -30.251 1.00 82.50 135 PRO A O 1
ATOM 1016 N N . ASN A 1 136 ? 18.849 5.259 -32.009 1.00 79.56 136 ASN A N 1
ATOM 1017 C CA . ASN A 1 136 ? 19.477 6.502 -32.454 1.00 79.56 136 ASN A CA 1
ATOM 1018 C C . ASN A 1 136 ? 18.987 7.731 -31.669 1.00 79.56 136 ASN A C 1
ATOM 1020 O O . ASN A 1 136 ? 19.558 8.812 -31.813 1.00 79.56 136 ASN A O 1
ATOM 1024 N N . ILE A 1 137 ? 17.948 7.586 -30.840 1.00 78.31 137 ILE A N 1
ATOM 1025 C CA . ILE A 1 137 ? 17.460 8.648 -29.960 1.00 78.31 137 ILE A CA 1
ATOM 1026 C C . ILE A 1 137 ? 18.111 8.460 -28.591 1.00 78.31 137 ILE A C 1
ATOM 1028 O O . ILE A 1 137 ? 17.723 7.597 -27.808 1.00 78.31 137 ILE A O 1
ATOM 1032 N N . LYS A 1 138 ? 19.113 9.288 -28.295 1.00 73.50 138 LYS A N 1
ATOM 1033 C CA . LYS A 1 138 ? 19.717 9.366 -26.963 1.00 73.50 138 LYS A CA 1
ATOM 1034 C C . LYS A 1 138 ? 18.772 10.140 -26.046 1.00 73.50 138 LYS A C 1
ATOM 1036 O O . LYS A 1 138 ? 18.795 11.366 -26.027 1.00 73.50 138 LYS A O 1
ATOM 1041 N N . ILE A 1 139 ? 17.914 9.428 -25.323 1.00 71.56 139 ILE A N 1
ATOM 1042 C CA . ILE A 1 139 ? 17.177 10.005 -24.197 1.00 71.56 139 ILE A CA 1
ATOM 1043 C C . ILE A 1 139 ? 18.163 9.997 -23.034 1.00 71.56 139 ILE A C 1
ATOM 1045 O O . ILE A 1 139 ? 18.401 8.935 -22.472 1.00 71.56 139 ILE A O 1
ATOM 1049 N N . GLU A 1 140 ? 18.809 11.127 -22.737 1.00 66.62 140 GLU A N 1
ATOM 1050 C CA . GLU A 1 140 ? 19.687 11.218 -21.565 1.00 66.62 140 GLU A CA 1
ATOM 1051 C C . GLU A 1 140 ? 18.838 11.025 -20.297 1.00 66.62 140 GLU A C 1
ATOM 1053 O O . GLU A 1 140 ? 17.988 11.872 -20.002 1.00 66.62 140 GLU A O 1
ATOM 1058 N N . PRO A 1 141 ? 19.006 9.915 -19.556 1.00 66.00 141 PRO A N 1
ATOM 1059 C CA . PRO A 1 141 ? 18.228 9.648 -18.366 1.00 66.00 141 PRO A CA 1
ATOM 1060 C C . PRO A 1 141 ? 18.986 10.203 -17.167 1.00 66.00 141 PRO A C 1
ATOM 1062 O O . PRO A 1 141 ? 19.607 9.464 -16.421 1.00 66.00 141 PRO A O 1
ATOM 1065 N N . GLU A 1 142 ? 18.961 11.516 -17.000 1.00 59.78 142 GLU A N 1
ATOM 1066 C CA . GLU A 1 142 ? 19.138 12.122 -15.686 1.00 59.78 142 GLU A CA 1
ATOM 1067 C C . GLU A 1 142 ? 18.693 13.571 -15.793 1.00 59.78 142 GLU A C 1
ATOM 1069 O O . GLU A 1 142 ? 19.366 14.407 -16.401 1.00 59.78 142 GLU A O 1
ATOM 1074 N N . VAL A 1 143 ? 17.549 13.895 -15.190 1.00 60.25 143 VAL A N 1
ATOM 1075 C CA . VAL A 1 143 ? 17.324 15.269 -14.750 1.00 60.25 143 VAL A CA 1
ATOM 1076 C C . VAL A 1 143 ? 18.399 15.552 -13.708 1.00 60.25 143 VAL A C 1
ATOM 1078 O O . VAL A 1 143 ? 18.215 15.303 -12.522 1.00 60.25 143 VAL A O 1
ATOM 1081 N N . LYS A 1 144 ? 19.565 16.024 -14.161 1.00 62.47 144 LYS A N 1
ATOM 1082 C CA . LYS A 1 144 ? 20.569 16.634 -13.295 1.00 62.47 144 LYS A CA 1
ATOM 1083 C C . LYS A 1 144 ? 19.846 17.790 -12.617 1.00 62.47 144 LYS A C 1
ATOM 1085 O O . LYS A 1 144 ? 19.566 18.799 -13.264 1.00 62.47 144 LYS A O 1
ATOM 1090 N N . GLY A 1 145 ? 19.438 17.586 -11.362 1.00 65.69 145 GLY A N 1
ATOM 1091 C CA . GLY A 1 145 ? 18.747 18.600 -10.570 1.00 65.69 145 GLY A CA 1
ATOM 1092 C C . GLY A 1 145 ? 19.511 19.921 -10.623 1.00 65.69 145 GLY A C 1
ATOM 1093 O O . GLY A 1 145 ? 20.715 19.920 -10.868 1.00 65.69 145 GLY A O 1
ATOM 1094 N N . ALA A 1 146 ? 18.819 21.051 -10.454 1.00 66.25 146 ALA A N 1
ATOM 1095 C CA . ALA A 1 146 ? 19.422 22.375 -10.602 1.00 66.25 146 ALA A CA 1
ATOM 1096 C C . ALA A 1 146 ? 20.750 22.458 -9.826 1.00 66.25 146 ALA A C 1
ATOM 1098 O O . ALA A 1 146 ? 20.741 22.379 -8.607 1.00 66.25 146 ALA A O 1
ATOM 1099 N N . THR A 1 147 ? 21.882 22.582 -10.521 1.00 69.06 147 THR A N 1
ATOM 1100 C CA . THR A 1 147 ? 23.223 22.663 -9.918 1.00 69.06 147 THR A CA 1
ATOM 1101 C C . THR A 1 147 ? 23.696 24.116 -9.871 1.00 69.06 147 THR A C 1
ATOM 1103 O O . THR A 1 147 ? 23.518 24.841 -10.848 1.00 69.06 147 THR A O 1
ATOM 1106 N N . GLY A 1 148 ? 24.340 24.552 -8.784 1.00 69.69 148 GLY A N 1
ATOM 1107 C CA . GLY A 1 148 ? 24.901 25.907 -8.652 1.00 69.69 148 GLY A CA 1
ATOM 1108 C C . GLY A 1 148 ? 24.755 26.479 -7.239 1.00 69.69 148 GLY A C 1
ATOM 1109 O O . GLY A 1 148 ? 24.331 25.772 -6.333 1.00 69.69 148 GLY A O 1
ATOM 1110 N N . GLY A 1 149 ? 25.072 27.766 -7.044 1.00 68.06 149 GLY A N 1
ATOM 1111 C CA . GLY A 1 149 ? 25.024 28.428 -5.724 1.00 68.06 149 GLY A CA 1
ATOM 1112 C C . GLY A 1 149 ? 23.629 28.525 -5.083 1.00 68.06 149 GLY A C 1
ATOM 1113 O O . GLY A 1 149 ? 23.530 28.693 -3.874 1.00 68.06 149 GLY A O 1
ATOM 1114 N N . SER A 1 150 ? 22.567 28.376 -5.881 1.00 70.56 150 SER A N 1
ATOM 1115 C CA . SER A 1 150 ? 21.163 28.256 -5.436 1.00 70.56 150 SER A CA 1
ATOM 1116 C C . SER A 1 150 ? 20.531 26.927 -5.874 1.00 70.56 150 SER A C 1
ATOM 1118 O O . SER A 1 150 ? 19.314 26.762 -5.841 1.00 70.56 150 SER A O 1
ATOM 1120 N N . GLY A 1 151 ? 21.358 26.004 -6.365 1.00 75.94 151 GLY A N 1
ATOM 1121 C CA . GLY A 1 151 ? 20.944 24.693 -6.835 1.00 75.94 151 GLY A CA 1
ATOM 1122 C C . GLY A 1 151 ? 20.943 23.653 -5.716 1.00 75.94 151 GLY A C 1
ATOM 1123 O O . GLY A 1 151 ? 21.594 23.830 -4.690 1.00 75.94 151 GLY A O 1
ATOM 1124 N N . GLY A 1 152 ? 20.223 22.555 -5.922 1.00 80.62 152 GLY A N 1
ATOM 1125 C CA . GLY A 1 152 ? 20.208 21.421 -5.012 1.00 80.62 152 GLY A CA 1
ATOM 1126 C C . GLY A 1 152 ? 21.446 20.535 -5.159 1.00 80.62 152 GLY A C 1
ATOM 1127 O O . GLY A 1 152 ? 21.912 20.259 -6.264 1.00 80.62 152 GLY A O 1
ATOM 1128 N N . VAL A 1 153 ? 21.968 20.051 -4.035 1.00 83.12 153 VAL A N 1
ATOM 1129 C CA . VAL A 1 153 ? 23.041 19.047 -3.968 1.00 83.12 153 VAL A CA 1
ATOM 1130 C C . VAL A 1 153 ? 22.412 17.661 -3.838 1.00 83.12 153 VAL A C 1
ATOM 1132 O O . VAL A 1 153 ? 21.442 17.500 -3.104 1.00 83.12 153 VAL A O 1
ATOM 1135 N N . ALA A 1 154 ? 22.941 16.651 -4.529 1.00 83.56 154 ALA A N 1
ATOM 1136 C CA . ALA A 1 154 ? 22.437 15.282 -4.403 1.00 83.56 154 ALA A CA 1
ATOM 1137 C C . ALA A 1 154 ? 22.569 14.767 -2.955 1.00 83.56 154 ALA A C 1
ATOM 1139 O O . ALA A 1 154 ? 23.600 14.955 -2.307 1.00 83.56 154 ALA A O 1
ATOM 1140 N N . SER A 1 155 ? 21.520 14.122 -2.446 1.00 79.62 155 SER A N 1
ATOM 1141 C CA . SER A 1 155 ? 21.484 13.557 -1.099 1.00 79.62 155 SER A CA 1
ATOM 1142 C C . SER A 1 155 ? 22.397 12.338 -0.996 1.00 79.62 155 SER A C 1
ATOM 1144 O O . SER A 1 155 ? 22.324 11.413 -1.801 1.00 79.62 155 SER A O 1
ATOM 1146 N N . THR A 1 156 ? 23.225 12.297 0.046 1.00 81.94 156 THR A N 1
ATOM 1147 C CA . THR A 1 156 ? 24.086 11.144 0.354 1.00 81.94 156 THR A CA 1
ATOM 1148 C C . THR A 1 156 ? 23.301 9.946 0.891 1.00 81.94 156 THR A C 1
ATOM 1150 O O . THR A 1 156 ? 23.817 8.832 0.925 1.00 81.94 156 THR A O 1
ATOM 1153 N N . PHE A 1 157 ? 22.070 10.176 1.357 1.00 80.62 157 PHE A N 1
ATOM 1154 C CA . PHE A 1 157 ? 21.264 9.181 2.066 1.00 80.62 157 PHE A CA 1
ATOM 1155 C C . PHE A 1 157 ? 20.146 8.600 1.204 1.00 80.62 157 PHE A C 1
ATOM 1157 O O . PHE A 1 157 ? 19.771 7.444 1.384 1.00 80.62 157 PHE A O 1
ATOM 1164 N N . CYS A 1 158 ? 19.620 9.395 0.272 1.00 76.00 158 CYS A N 1
ATOM 1165 C CA . CYS A 1 158 ? 18.485 9.018 -0.557 1.00 76.00 158 CYS A CA 1
ATOM 1166 C C . CYS A 1 158 ? 18.863 9.143 -2.031 1.00 76.00 158 CYS A C 1
ATOM 1168 O O . CYS A 1 158 ? 19.236 10.223 -2.488 1.00 76.00 158 CYS A O 1
ATOM 1170 N N . LYS A 1 159 ? 18.731 8.040 -2.773 1.00 79.44 159 LYS A N 1
ATOM 1171 C CA . LYS A 1 159 ? 18.882 8.038 -4.230 1.00 79.44 159 LYS A CA 1
ATOM 1172 C C . LYS A 1 159 ? 17.819 8.960 -4.850 1.00 79.44 159 LYS A C 1
ATOM 1174 O O . LYS A 1 159 ? 16.683 8.965 -4.384 1.00 79.44 159 LYS A O 1
ATOM 1179 N N . ASP A 1 160 ? 18.205 9.737 -5.862 1.00 71.50 160 ASP A N 1
ATOM 1180 C CA . ASP A 1 160 ? 17.327 10.636 -6.633 1.00 71.50 160 ASP A CA 1
ATOM 1181 C C . ASP A 1 160 ? 16.654 11.763 -5.818 1.00 71.50 160 ASP A C 1
ATOM 1183 O O . ASP A 1 160 ? 15.612 12.295 -6.200 1.00 71.50 160 ASP A O 1
ATOM 1187 N N . VAL A 1 161 ? 17.254 12.162 -4.691 1.00 81.06 161 VAL A N 1
ATOM 1188 C CA . VAL A 1 161 ? 16.804 13.305 -3.881 1.00 81.06 161 VAL A CA 1
ATOM 1189 C C . VAL A 1 161 ? 17.850 14.411 -3.925 1.00 81.06 161 VAL A C 1
ATOM 1191 O O . VAL A 1 161 ? 19.028 14.162 -3.677 1.00 81.06 161 VAL A O 1
ATOM 1194 N N . TRP A 1 162 ? 17.417 15.647 -4.177 1.00 83.19 162 TRP A N 1
ATOM 1195 C CA . TRP A 1 162 ? 18.268 16.837 -4.128 1.00 83.19 162 TRP A CA 1
ATOM 1196 C C . TRP A 1 162 ? 17.912 17.709 -2.925 1.00 83.19 162 TRP A C 1
ATOM 1198 O O . TRP A 1 162 ? 16.757 18.078 -2.721 1.00 83.19 162 TRP A O 1
ATOM 1208 N N . CYS A 1 163 ? 18.925 18.062 -2.142 1.00 82.94 163 CYS A N 1
ATOM 1209 C CA . CYS A 1 163 ? 18.839 18.978 -1.017 1.00 82.94 163 CYS A CA 1
ATOM 1210 C C . CYS A 1 163 ? 19.114 20.401 -1.507 1.00 82.94 163 CYS A C 1
ATOM 1212 O O . CYS A 1 163 ? 20.243 20.713 -1.886 1.00 82.94 163 CYS A O 1
ATOM 1214 N N . PHE A 1 164 ? 18.101 21.264 -1.492 1.00 82.50 164 PHE A N 1
ATOM 1215 C CA . PHE A 1 164 ? 18.267 22.679 -1.817 1.00 82.50 164 PHE A CA 1
ATOM 1216 C C . PHE A 1 164 ? 18.726 23.458 -0.576 1.00 82.50 164 PHE A C 1
ATOM 1218 O O . PHE A 1 164 ? 18.161 23.245 0.500 1.00 82.50 164 PHE A O 1
ATOM 1225 N N . PRO A 1 165 ? 19.742 24.333 -0.690 1.00 76.00 165 PRO A N 1
ATOM 1226 C CA . PRO A 1 165 ? 20.128 25.213 0.403 1.00 76.00 165 PRO A CA 1
ATOM 1227 C C . PRO A 1 165 ? 18.975 26.179 0.704 1.00 76.00 165 PRO A C 1
ATOM 1229 O O . PRO A 1 165 ? 18.502 26.876 -0.193 1.00 76.00 165 PRO A O 1
ATOM 1232 N N . THR A 1 166 ? 18.504 26.169 1.952 1.00 68.38 166 THR A N 1
ATOM 1233 C CA . THR A 1 166 ? 17.551 27.148 2.502 1.00 68.38 166 THR A CA 1
ATOM 1234 C C . THR A 1 166 ? 18.242 28.447 2.866 1.00 68.38 166 THR A C 1
ATOM 1236 O O . THR A 1 166 ? 19.352 28.346 3.441 1.00 68.38 166 THR A O 1
#

Secondary structure (DSSP, 8-state):
------SSSSSSSSS-------------HHHHHHHHHHHTT---TTHHHHHHHHHHHHHHHHHHHHHHHHHHHSEEEEEE-TTSS-EEEEEE-TTS-------TTTT-------PPTT-EEEPPTT-SS-EEE-TTS----------STTSPEEPSSSTT-EE---